Protein AF-A0A6C0IZJ5-F1 (afdb_monomer_lite)

pLDDT: mean 72.24, std 13.34, range [36.53, 89.06]

Secondary structure (DSSP, 8-state):
--HHHHHHHHHHHHHHHHHHHHHHH-TT--HHHHHHHHHHHHHHHHHHHHHHHHH-S-HHHHHHHHHHHHHHHHHHHHHHHHHHHTT-

Sequence (88 aa):
MNLNDIIASVAIGLGFVQMYDKLQKSEEVGEESRDVLIMGVTTTALWLTYQYRKFGLNMLTINTSVALAVQIYVLNRIVKNKMIWFKG

Radius of gyration: 15.18 Å; chains: 1; bounding box: 42×16×42 Å

Organism: NCBI:txid1070528

Foldseek 3Di:
DDPVLVVLVVVLVVVLVVVVVVLVPDPPCDPVVLVVLVVVLVVLVVVLVVCCVPPNDDSVSVSSVVVSVSSVVSSVVVVVVVVVVVVD

Structure (mmCIF, N/CA/C/O backbone):
data_AF-A0A6C0IZJ5-F1
#
_entry.id   AF-A0A6C0IZJ5-F1
#
loop_
_atom_site.group_PDB
_atom_site.id
_atom_site.type_symbol
_atom_site.label_atom_id
_atom_site.label_alt_id
_atom_site.label_comp_id
_atom_site.label_asym_id
_atom_site.label_entity_id
_atom_site.label_seq_id
_atom_site.pdbx_PDB_ins_code
_atom_site.Cartn_x
_atom_site.Cartn_y
_atom_site.Cartn_z
_atom_site.occupancy
_atom_site.B_iso_or_equiv
_atom_site.auth_seq_id
_atom_site.auth_comp_id
_atom_site.auth_asym_id
_atom_site.auth_atom_id
_atom_site.pdbx_PDB_model_num
ATOM 1 N N . MET A 1 1 ? 19.974 -4.720 -6.603 1.00 50.44 1 MET A N 1
ATOM 2 C CA . MET A 1 1 ? 19.206 -3.756 -5.788 1.00 50.44 1 MET A CA 1
ATOM 3 C C . MET A 1 1 ? 20.000 -2.472 -5.720 1.00 50.44 1 MET A C 1
ATOM 5 O O . MET A 1 1 ? 21.175 -2.536 -5.376 1.00 50.44 1 MET A O 1
ATOM 9 N N . ASN A 1 2 ? 19.404 -1.353 -6.121 1.00 75.75 2 ASN A N 1
ATOM 10 C CA . ASN A 1 2 ? 20.047 -0.041 -6.104 1.00 75.75 2 ASN A CA 1
ATOM 11 C C . ASN A 1 2 ? 19.810 0.652 -4.744 1.00 75.75 2 ASN A C 1
ATOM 13 O O . ASN A 1 2 ? 18.856 0.325 -4.043 1.00 75.75 2 ASN A O 1
ATOM 17 N N . LEU A 1 3 ? 20.639 1.620 -4.352 1.00 80.19 3 LEU A N 1
ATOM 18 C CA . LEU A 1 3 ? 20.458 2.381 -3.101 1.00 80.19 3 LEU A CA 1
ATOM 19 C C . LEU A 1 3 ? 19.086 3.076 -3.044 1.00 80.19 3 LEU A C 1
ATOM 21 O O . LEU A 1 3 ? 18.442 3.104 -1.998 1.00 80.19 3 LEU A O 1
ATOM 25 N N . ASN A 1 4 ? 18.597 3.540 -4.195 1.00 69.94 4 ASN A N 1
ATOM 26 C CA . ASN A 1 4 ? 17.263 4.129 -4.342 1.00 69.94 4 ASN A CA 1
ATOM 27 C C . ASN A 1 4 ? 16.137 3.150 -3.972 1.00 69.94 4 ASN A C 1
ATOM 29 O O . ASN A 1 4 ? 15.141 3.549 -3.373 1.00 69.94 4 ASN A O 1
ATOM 33 N N . ASP A 1 5 ? 16.316 1.863 -4.274 1.00 64.25 5 ASP A N 1
ATOM 34 C CA . ASP A 1 5 ? 15.345 0.807 -3.978 1.00 64.25 5 ASP A CA 1
ATOM 35 C C . ASP A 1 5 ? 15.261 0.533 -2.471 1.00 64.25 5 ASP A C 1
ATOM 37 O O . ASP A 1 5 ? 14.182 0.297 -1.923 1.00 64.25 5 ASP A O 1
ATOM 41 N N . ILE A 1 6 ? 16.410 0.603 -1.793 1.00 72.00 6 ILE A N 1
ATOM 42 C CA . ILE A 1 6 ? 16.523 0.444 -0.340 1.00 72.00 6 ILE A CA 1
ATOM 43 C C . ILE A 1 6 ? 15.853 1.626 0.361 1.00 72.00 6 ILE A C 1
ATOM 45 O O . ILE A 1 6 ? 15.036 1.421 1.255 1.00 72.00 6 ILE A O 1
ATOM 49 N N . ILE A 1 7 ? 16.137 2.855 -0.078 1.00 73.31 7 ILE A N 1
ATOM 50 C CA . ILE A 1 7 ? 15.535 4.070 0.486 1.00 73.31 7 ILE A CA 1
ATOM 51 C C . ILE A 1 7 ? 14.013 4.051 0.303 1.00 73.31 7 ILE A C 1
ATOM 53 O O . ILE A 1 7 ? 13.284 4.305 1.260 1.00 73.31 7 ILE A O 1
ATOM 57 N N . ALA A 1 8 ? 13.524 3.685 -0.887 1.00 67.25 8 ALA A N 1
ATOM 58 C CA . ALA A 1 8 ? 12.092 3.550 -1.146 1.00 67.25 8 ALA A CA 1
ATOM 59 C C . ALA A 1 8 ? 11.440 2.497 -0.233 1.00 67.25 8 ALA A C 1
ATOM 61 O O . ALA A 1 8 ? 10.393 2.756 0.357 1.00 67.25 8 ALA A O 1
ATOM 62 N N . SER A 1 9 ? 12.083 1.341 -0.053 1.00 64.44 9 SER A N 1
ATOM 63 C CA . S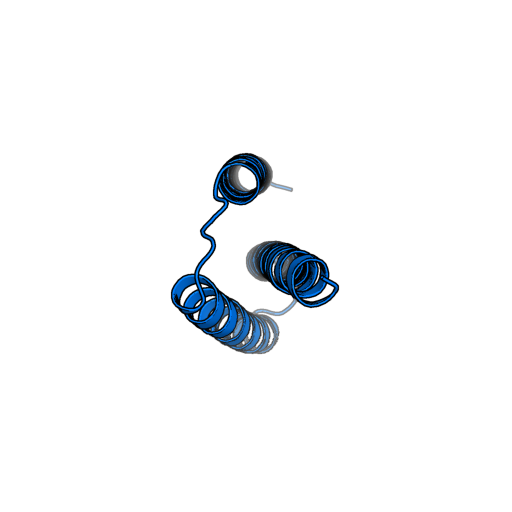ER A 1 9 ? 11.582 0.270 0.819 1.00 64.44 9 SER A CA 1
ATOM 64 C C . SER A 1 9 ? 11.525 0.698 2.289 1.00 64.44 9 SER A C 1
ATOM 66 O O . SER A 1 9 ? 10.537 0.438 2.975 1.00 64.44 9 SER A O 1
ATOM 68 N N . VAL A 1 10 ? 12.555 1.401 2.771 1.00 76.25 10 VAL A N 1
ATOM 69 C CA . VAL A 1 10 ? 12.605 1.929 4.142 1.00 76.25 10 VAL A CA 1
ATOM 70 C C . VAL A 1 10 ? 11.557 3.023 4.347 1.00 76.25 10 VAL A C 1
ATOM 72 O O . VAL A 1 10 ? 10.865 3.009 5.361 1.00 76.25 10 VAL A O 1
ATOM 75 N N . ALA A 1 11 ? 11.373 3.930 3.385 1.00 72.94 11 ALA A N 1
ATOM 76 C CA . ALA A 1 11 ? 10.347 4.970 3.454 1.00 72.94 11 ALA A CA 1
ATOM 77 C C . ALA A 1 11 ? 8.928 4.376 3.506 1.00 72.94 11 ALA A C 1
ATOM 79 O O . ALA A 1 11 ? 8.112 4.805 4.322 1.00 72.94 11 ALA A O 1
ATOM 80 N N . ILE A 1 12 ? 8.656 3.342 2.699 1.00 68.00 12 ILE A N 1
ATOM 81 C CA . ILE A 1 12 ? 7.394 2.586 2.748 1.00 68.00 12 ILE A CA 1
ATOM 82 C C . ILE A 1 12 ? 7.218 1.927 4.125 1.00 68.00 12 ILE A C 1
ATOM 84 O O . ILE A 1 12 ? 6.145 2.024 4.720 1.00 68.00 12 ILE A O 1
ATOM 88 N N . GLY A 1 13 ? 8.272 1.307 4.664 1.00 71.31 13 GLY A N 1
ATOM 89 C CA . GLY A 1 13 ? 8.251 0.686 5.990 1.00 71.31 13 GLY A CA 1
ATOM 90 C C . GLY A 1 13 ? 7.993 1.680 7.129 1.00 71.31 13 GLY A C 1
ATOM 91 O O . GLY A 1 13 ? 7.182 1.412 8.012 1.00 71.31 13 GLY A O 1
ATOM 92 N N . LEU A 1 14 ? 8.621 2.856 7.100 1.00 74.56 14 LEU A N 1
ATOM 93 C CA . LEU A 1 14 ? 8.397 3.906 8.099 1.00 74.56 14 LEU A CA 1
ATOM 94 C C . LEU A 1 14 ? 6.987 4.501 7.999 1.00 74.56 14 LEU A C 1
ATOM 96 O O . LEU A 1 14 ? 6.326 4.682 9.024 1.00 74.56 14 LEU A O 1
ATOM 100 N N . GLY A 1 15 ? 6.490 4.732 6.779 1.00 70.00 15 GLY A N 1
ATOM 101 C CA . GLY A 1 15 ? 5.102 5.137 6.550 1.00 70.00 15 GLY A CA 1
ATOM 102 C C . GLY A 1 15 ? 4.104 4.115 7.104 1.00 70.00 15 GLY A C 1
ATOM 103 O O . GLY A 1 15 ? 3.089 4.493 7.68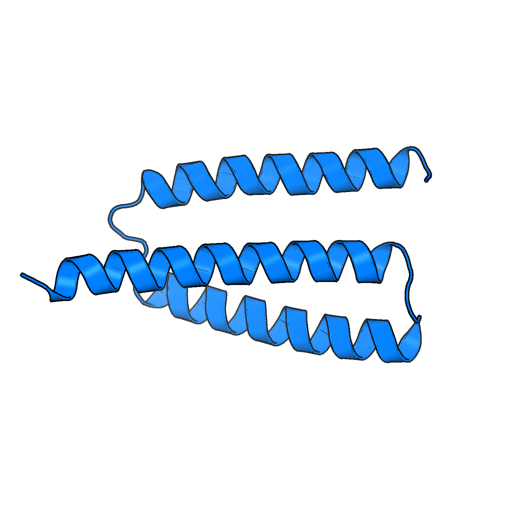7 1.00 70.00 15 GLY A O 1
ATOM 104 N N . PHE A 1 16 ? 4.429 2.820 7.014 1.00 64.19 16 PHE A N 1
ATOM 105 C CA . PHE A 1 16 ? 3.621 1.748 7.592 1.00 64.19 16 PHE A CA 1
ATOM 106 C C . PHE A 1 16 ? 3.560 1.807 9.121 1.00 64.19 16 PHE A C 1
ATOM 108 O O . PHE A 1 16 ? 2.471 1.739 9.689 1.00 64.19 16 PHE A O 1
ATOM 115 N N . VAL A 1 17 ? 4.706 1.981 9.789 1.00 71.69 17 VAL A N 1
ATOM 116 C CA . VAL A 1 17 ? 4.764 2.119 11.255 1.00 71.69 17 VAL A CA 1
ATOM 117 C C . VAL A 1 17 ? 3.953 3.332 11.716 1.00 71.69 17 VAL A C 1
ATOM 119 O O . VAL A 1 17 ? 3.165 3.228 12.655 1.00 71.69 17 VAL A O 1
ATOM 122 N N . GLN A 1 18 ? 4.078 4.461 11.015 1.00 70.25 18 GLN A N 1
ATOM 123 C CA . GLN A 1 18 ? 3.335 5.679 11.338 1.00 70.25 18 GLN A CA 1
ATOM 124 C C . GLN A 1 18 ? 1.819 5.511 11.145 1.00 70.25 18 GLN A C 1
ATOM 126 O O . GLN A 1 18 ? 1.028 5.991 11.958 1.00 70.25 18 GLN A O 1
ATOM 131 N N . MET A 1 19 ? 1.401 4.813 10.087 1.00 67.44 19 MET A N 1
ATOM 132 C CA . MET A 1 19 ? -0.012 4.539 9.826 1.00 67.44 19 MET A CA 1
ATOM 133 C C . MET A 1 19 ? -0.594 3.561 10.853 1.00 67.44 19 MET A C 1
ATOM 135 O O . MET A 1 19 ? -1.714 3.759 11.319 1.00 67.44 19 MET A O 1
ATOM 139 N N . TYR A 1 20 ? 0.175 2.549 11.264 1.00 62.19 20 TYR A N 1
ATOM 140 C CA . TYR A 1 20 ? -0.220 1.607 12.310 1.00 62.19 20 TYR A CA 1
ATOM 141 C C . TYR A 1 20 ? -0.431 2.293 13.669 1.00 62.19 20 TYR A C 1
ATOM 143 O O . TYR A 1 20 ? -1.442 2.032 14.321 1.00 62.19 20 TYR A O 1
ATOM 151 N N . ASP A 1 21 ? 0.465 3.203 14.069 1.00 66.88 21 ASP A N 1
ATOM 152 C CA . ASP A 1 21 ? 0.323 3.964 15.323 1.00 66.88 21 ASP A CA 1
ATOM 153 C C . ASP A 1 21 ? -0.921 4.871 15.300 1.00 66.88 21 ASP A C 1
ATOM 155 O O . ASP A 1 21 ? -1.688 4.909 16.263 1.00 66.88 21 ASP A O 1
ATOM 159 N N . LYS A 1 22 ? -1.195 5.536 14.166 1.00 64.44 22 LYS A N 1
ATOM 160 C CA . LYS A 1 22 ? -2.414 6.347 13.995 1.00 64.44 22 LYS A CA 1
ATOM 161 C C . LYS A 1 22 ? -3.698 5.521 14.076 1.00 64.44 22 LYS A C 1
ATOM 163 O O . LYS A 1 22 ? -4.666 5.973 14.678 1.00 64.44 22 LYS A O 1
ATOM 168 N N . LEU A 1 23 ? -3.709 4.322 13.497 1.00 62.22 23 LEU A N 1
ATOM 169 C CA . LEU A 1 23 ? -4.868 3.426 13.535 1.00 62.22 23 LEU A CA 1
ATOM 170 C C . LEU A 1 23 ? -5.110 2.830 14.922 1.00 62.22 23 LEU A C 1
ATOM 172 O O . LEU A 1 23 ? -6.257 2.576 15.267 1.00 62.22 23 LEU A O 1
ATOM 176 N N . GLN A 1 24 ? -4.058 2.586 15.711 1.00 61.59 24 GLN A N 1
ATOM 177 C CA . GLN A 1 24 ? -4.222 2.142 17.098 1.00 61.59 24 GLN A CA 1
ATOM 178 C C . GLN A 1 24 ? -4.740 3.250 18.017 1.00 61.59 24 GLN A C 1
ATOM 180 O O . GLN A 1 24 ? -5.500 2.958 18.933 1.00 61.59 24 GLN A O 1
ATOM 185 N N . LYS A 1 25 ? -4.328 4.502 17.790 1.00 63.12 25 LYS A N 1
ATOM 186 C CA . LYS A 1 25 ? -4.742 5.648 18.617 1.00 63.12 25 LYS A CA 1
ATOM 187 C C . LYS A 1 25 ? -6.109 6.225 18.256 1.00 63.12 25 LYS A C 1
ATOM 189 O O . LYS A 1 25 ? -6.662 6.976 19.049 1.00 63.12 25 LYS A O 1
ATOM 194 N N . SER A 1 26 ? -6.637 5.926 17.073 1.00 54.25 26 SER A N 1
ATOM 195 C CA . SER A 1 26 ? -7.927 6.448 16.626 1.00 54.25 26 SER A CA 1
ATOM 196 C C . SER A 1 26 ? -9.043 5.452 16.964 1.00 54.25 26 SER A C 1
ATOM 198 O O . SER A 1 26 ? -9.242 4.471 16.251 1.00 54.25 26 SER A O 1
ATOM 200 N N . GLU A 1 27 ? -9.786 5.708 18.048 1.00 52.78 27 GLU A N 1
ATOM 201 C CA . GLU A 1 27 ? -11.075 5.041 18.337 1.00 52.78 27 GLU A CA 1
ATOM 202 C C . GLU A 1 27 ? -12.135 5.325 17.250 1.00 52.78 27 GLU A C 1
ATOM 204 O O . GLU A 1 27 ? -13.114 4.595 17.121 1.00 52.78 27 GLU A O 1
ATOM 209 N N . GLU A 1 28 ? -11.892 6.329 16.403 1.00 50.91 28 GLU A N 1
ATOM 210 C CA . GLU A 1 28 ? -12.774 6.815 15.342 1.00 50.91 28 GLU A CA 1
ATOM 211 C C . GLU A 1 28 ? -12.160 6.626 13.946 1.00 50.91 28 GLU A C 1
ATOM 213 O O . GLU A 1 28 ? -12.108 7.558 13.140 1.00 50.91 28 GLU A O 1
ATOM 218 N N . VAL A 1 29 ? -11.716 5.418 13.587 1.00 55.72 29 VAL A N 1
ATOM 219 C CA . VAL A 1 29 ? -11.561 5.112 12.153 1.00 55.72 29 VAL A CA 1
ATOM 220 C C . VAL A 1 29 ? -12.970 4.951 11.566 1.00 55.72 29 VAL A C 1
ATOM 222 O O . VAL A 1 29 ? -13.474 3.841 11.394 1.00 55.72 29 VAL A O 1
ATOM 225 N N . GLY A 1 30 ? -13.643 6.088 11.372 1.00 59.62 30 GLY A N 1
ATOM 226 C CA . GLY A 1 30 ? -15.039 6.201 10.964 1.00 59.62 30 GLY A CA 1
ATOM 227 C C . GLY A 1 30 ? -15.319 5.567 9.602 1.00 59.62 30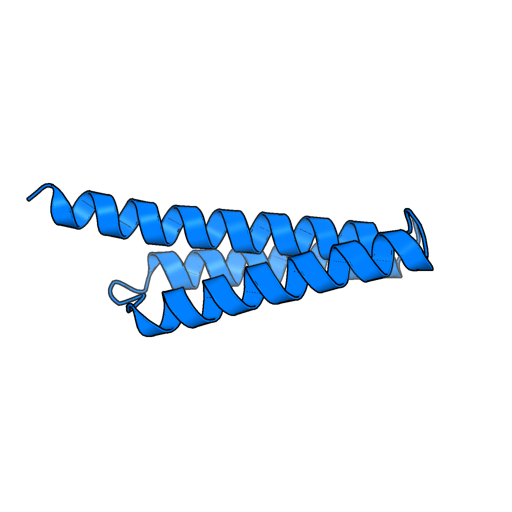 GLY A C 1
ATOM 228 O O . GLY A 1 30 ? -14.409 5.292 8.816 1.00 59.62 30 GLY A O 1
ATOM 229 N N . GLU A 1 31 ? -16.601 5.330 9.312 1.00 56.75 31 GLU A N 1
ATOM 230 C CA . GLU A 1 31 ? -17.057 4.671 8.076 1.00 56.75 31 GLU A CA 1
ATOM 231 C C . GLU A 1 31 ? -16.520 5.346 6.806 1.00 56.75 31 GLU A C 1
ATOM 233 O O . GLU A 1 31 ? -16.119 4.661 5.870 1.00 56.75 31 GLU A O 1
ATOM 238 N N . GLU A 1 32 ? -16.384 6.670 6.824 1.00 56.22 32 GLU A N 1
ATOM 239 C CA . GLU A 1 32 ? -15.819 7.461 5.728 1.00 56.22 32 GLU A CA 1
ATOM 240 C C . GLU A 1 32 ? -14.356 7.092 5.416 1.00 56.22 32 GLU A C 1
ATOM 242 O O . GLU A 1 32 ? -13.972 6.921 4.258 1.00 56.22 32 GLU A O 1
ATOM 247 N N . SER A 1 33 ? -13.535 6.860 6.447 1.00 66.44 33 SER A N 1
ATOM 248 C CA . SER A 1 33 ? -12.140 6.429 6.270 1.00 66.44 33 SER A CA 1
ATOM 249 C C . SER A 1 33 ? -12.047 5.025 5.667 1.00 66.44 33 SER A C 1
ATOM 251 O O . SER A 1 33 ? -11.096 4.714 4.945 1.00 66.44 33 SER A O 1
ATOM 253 N N . ARG A 1 34 ? -13.044 4.169 5.927 1.00 67.31 34 ARG A N 1
ATOM 254 C CA . ARG A 1 34 ? -13.131 2.824 5.348 1.00 67.31 34 ARG A CA 1
ATOM 255 C C . ARG A 1 34 ? -13.428 2.884 3.853 1.00 67.31 34 ARG A C 1
ATOM 257 O O . ARG A 1 34 ? -12.766 2.179 3.096 1.00 67.31 34 ARG A O 1
ATOM 264 N N . ASP A 1 35 ? -14.375 3.713 3.429 1.00 68.31 35 ASP A N 1
ATOM 265 C CA . ASP A 1 35 ? -14.753 3.818 2.016 1.00 68.31 35 ASP A CA 1
ATOM 266 C C . ASP A 1 35 ? -13.616 4.406 1.174 1.00 68.31 35 ASP A C 1
ATOM 268 O O . ASP A 1 35 ? -13.301 3.890 0.098 1.00 68.31 35 ASP A O 1
ATOM 272 N N . VAL A 1 36 ? -12.901 5.399 1.713 1.00 73.94 36 VAL A N 1
ATOM 273 C CA . VAL A 1 36 ? -11.675 5.938 1.104 1.00 73.94 36 VAL A CA 1
ATOM 274 C C . VAL A 1 36 ? -10.584 4.866 0.997 1.00 73.94 36 VAL A C 1
ATOM 276 O O . VAL A 1 36 ? -9.942 4.744 -0.048 1.00 73.94 36 VAL A O 1
ATOM 279 N N . LEU A 1 37 ? -10.394 4.035 2.028 1.00 77.50 37 LEU A N 1
ATOM 280 C CA . LEU A 1 37 ? -9.440 2.921 1.984 1.00 77.50 37 LEU A CA 1
ATOM 281 C C . LEU A 1 37 ? -9.832 1.847 0.963 1.00 77.50 37 LEU A C 1
ATOM 283 O O . LEU A 1 37 ? -8.962 1.354 0.247 1.00 77.50 37 LEU A O 1
ATOM 287 N N . ILE A 1 38 ? -11.116 1.500 0.851 1.00 78.31 38 ILE A N 1
ATOM 288 C CA . ILE A 1 38 ? -11.612 0.538 -0.146 1.00 78.31 38 ILE A CA 1
ATOM 289 C C . ILE A 1 38 ? -11.386 1.074 -1.565 1.00 78.31 38 ILE A C 1
ATOM 291 O O . ILE A 1 38 ? -10.893 0.341 -2.429 1.00 78.31 38 ILE A O 1
ATOM 295 N N . MET A 1 39 ? -11.678 2.355 -1.807 1.00 77.12 39 MET A N 1
ATOM 296 C CA . MET A 1 39 ? -11.379 3.008 -3.085 1.00 77.12 39 MET A CA 1
ATOM 297 C C . MET A 1 39 ? -9.873 3.029 -3.374 1.00 77.12 39 MET A C 1
ATOM 299 O O . MET A 1 39 ? -9.461 2.736 -4.500 1.00 77.12 39 MET A O 1
ATOM 303 N N . GLY A 1 40 ? -9.043 3.297 -2.362 1.00 80.50 40 GLY A N 1
ATOM 304 C CA . GLY A 1 40 ? -7.583 3.272 -2.463 1.00 80.50 40 GLY A CA 1
ATOM 305 C C . GLY A 1 40 ? -7.031 1.892 -2.830 1.00 80.50 40 GLY A C 1
ATOM 306 O O . GLY A 1 40 ? -6.233 1.783 -3.763 1.00 80.50 40 GLY A O 1
ATOM 307 N N . VAL A 1 41 ? -7.514 0.833 -2.173 1.00 86.94 41 VAL A N 1
ATOM 308 C CA . VAL A 1 41 ? -7.163 -0.566 -2.481 1.00 86.94 41 VAL A CA 1
ATOM 309 C C . VAL A 1 41 ? -7.577 -0.920 -3.906 1.00 86.94 41 VAL A C 1
ATOM 311 O O . VAL A 1 41 ? -6.776 -1.460 -4.666 1.00 86.94 41 VAL A O 1
ATOM 314 N N . THR A 1 42 ? -8.806 -0.580 -4.299 1.00 81.19 42 THR A N 1
ATOM 315 C CA . THR A 1 42 ? -9.339 -0.898 -5.633 1.00 81.19 42 THR A CA 1
ATOM 316 C C . THR A 1 42 ? -8.542 -0.193 -6.729 1.00 81.19 42 THR A C 1
ATOM 318 O O . THR A 1 42 ? -8.116 -0.821 -7.697 1.00 81.19 42 THR A O 1
ATOM 321 N N . THR A 1 43 ? -8.262 1.098 -6.545 1.00 86.44 43 THR A N 1
ATOM 322 C CA . THR A 1 43 ? -7.458 1.896 -7.481 1.00 86.44 43 THR A CA 1
ATOM 323 C C . THR A 1 43 ? -6.043 1.341 -7.598 1.00 86.44 43 THR A C 1
ATOM 325 O O . THR A 1 43 ? -5.531 1.168 -8.702 1.00 86.44 43 THR A O 1
ATOM 328 N N . THR A 1 44 ? -5.421 0.998 -6.468 1.00 86.62 44 THR A N 1
ATOM 329 C CA . THR A 1 44 ? -4.056 0.462 -6.433 1.00 86.62 44 THR A CA 1
ATOM 330 C C . THR A 1 44 ? -3.987 -0.936 -7.057 1.00 86.62 44 THR A C 1
ATOM 332 O O . THR A 1 44 ? -3.025 -1.243 -7.756 1.00 86.62 44 THR A O 1
ATOM 335 N N . ALA A 1 45 ? -5.015 -1.773 -6.889 1.00 85.88 45 ALA A N 1
ATOM 336 C CA . ALA A 1 45 ? -5.114 -3.083 -7.536 1.00 85.88 45 ALA A CA 1
ATOM 337 C C . ALA A 1 45 ? -5.280 -2.972 -9.062 1.00 85.88 45 ALA A C 1
ATOM 339 O O . ALA A 1 45 ? -4.618 -3.692 -9.818 1.00 85.88 45 ALA A O 1
ATOM 340 N N . LEU A 1 46 ? -6.120 -2.040 -9.527 1.00 83.44 46 LEU A N 1
ATOM 341 C CA . LEU A 1 46 ? -6.272 -1.735 -10.953 1.00 83.44 46 LEU A CA 1
ATOM 342 C C . LEU A 1 46 ? -4.961 -1.207 -11.544 1.00 83.44 46 LEU A C 1
ATOM 344 O O . LEU A 1 46 ? -4.525 -1.667 -12.602 1.00 83.44 46 LEU A O 1
ATOM 348 N N . TRP A 1 47 ? -4.297 -0.299 -10.827 1.00 86.69 47 TRP A N 1
ATOM 349 C CA . TRP A 1 47 ? -3.004 0.247 -11.219 1.00 86.69 47 TRP A CA 1
ATOM 350 C C . TRP A 1 47 ? -1.923 -0.832 -11.289 1.00 86.69 47 TRP A C 1
ATOM 352 O O . TRP A 1 47 ? -1.227 -0.930 -12.297 1.00 86.69 47 TRP A O 1
ATOM 362 N N . LEU A 1 48 ? -1.826 -1.700 -10.278 1.00 86.50 48 LEU A N 1
ATOM 363 C CA . LEU A 1 48 ? -0.889 -2.822 -10.263 1.00 86.50 48 LEU A CA 1
ATOM 364 C C . LEU A 1 48 ? -1.134 -3.768 -11.443 1.00 86.50 48 LEU A C 1
ATOM 366 O O . LEU A 1 48 ? -0.183 -4.195 -12.093 1.00 86.50 48 LEU A O 1
ATOM 370 N N . THR A 1 49 ? -2.399 -4.052 -11.762 1.00 82.88 49 THR A N 1
ATOM 371 C CA . THR A 1 49 ? -2.772 -4.895 -12.907 1.00 82.88 49 THR A CA 1
ATOM 372 C C . THR A 1 49 ? -2.316 -4.274 -14.226 1.00 82.88 49 THR A C 1
ATOM 374 O O . THR A 1 49 ? -1.724 -4.956 -15.065 1.00 82.88 49 THR A O 1
ATOM 377 N N . TYR A 1 50 ? -2.555 -2.974 -14.415 1.00 85.69 50 TYR A N 1
ATOM 378 C CA . TYR A 1 50 ? -2.086 -2.243 -15.591 1.00 85.69 50 TYR A CA 1
ATOM 379 C C . TYR A 1 50 ? -0.555 -2.230 -15.676 1.00 85.69 50 TYR A C 1
ATOM 381 O O . TYR A 1 50 ? 0.019 -2.537 -16.721 1.00 85.69 50 TYR A O 1
ATOM 389 N N . GLN A 1 51 ? 0.108 -1.918 -14.566 1.00 81.69 51 GLN A N 1
ATOM 390 C CA . GLN A 1 51 ? 1.555 -1.790 -14.497 1.00 81.69 51 GLN A CA 1
ATOM 391 C C . GLN A 1 51 ? 2.255 -3.128 -14.750 1.00 81.69 51 GLN A C 1
ATOM 393 O O . GLN A 1 51 ? 3.194 -3.178 -15.541 1.00 81.69 51 GLN A O 1
ATOM 398 N N . TYR A 1 52 ? 1.743 -4.214 -14.170 1.00 83.94 52 TYR A N 1
ATOM 399 C CA . TYR A 1 52 ? 2.223 -5.570 -14.416 1.00 83.94 52 TYR A CA 1
ATOM 400 C C . TYR A 1 52 ? 2.078 -5.961 -15.892 1.00 83.94 52 TYR A C 1
ATOM 402 O O . TYR A 1 52 ? 3.014 -6.490 -16.483 1.00 83.94 52 TYR A O 1
ATOM 410 N N . ARG A 1 53 ? 0.935 -5.651 -16.526 1.00 85.62 53 ARG A N 1
ATOM 411 C CA . ARG A 1 53 ? 0.715 -5.939 -17.956 1.00 85.62 53 ARG A CA 1
ATOM 412 C C . ARG A 1 53 ? 1.625 -5.129 -18.877 1.00 85.62 53 ARG A C 1
ATOM 414 O O . ARG A 1 53 ? 2.024 -5.633 -19.919 1.00 85.62 53 ARG A O 1
ATOM 421 N N . LYS A 1 54 ? 1.922 -3.877 -18.522 1.00 85.06 54 LYS A N 1
ATOM 422 C CA . LYS A 1 54 ? 2.690 -2.962 -19.376 1.00 85.06 54 LYS A CA 1
ATOM 423 C C . LYS A 1 54 ? 4.201 -3.087 -19.196 1.00 85.06 54 LYS A C 1
ATOM 425 O O . LYS A 1 54 ? 4.936 -2.987 -20.172 1.00 85.06 54 LYS A O 1
ATOM 430 N N . PHE A 1 55 ? 4.661 -3.263 -17.962 1.00 84.38 55 PHE A N 1
ATOM 431 C CA . PHE A 1 55 ? 6.080 -3.202 -17.610 1.00 84.38 55 PHE A CA 1
ATOM 432 C C . PHE A 1 55 ? 6.627 -4.512 -17.026 1.00 84.38 55 PHE A C 1
ATOM 434 O O . PHE A 1 55 ? 7.827 -4.598 -16.769 1.00 84.38 55 PHE A O 1
ATOM 441 N N . GLY A 1 56 ? 5.778 -5.524 -16.823 1.00 83.06 56 GLY A N 1
ATOM 442 C CA . GLY A 1 56 ? 6.168 -6.801 -16.232 1.00 83.06 56 GLY A CA 1
ATOM 443 C C . GLY A 1 56 ? 6.562 -6.694 -14.756 1.00 83.06 56 GLY A C 1
ATOM 444 O O . GLY A 1 56 ? 6.250 -5.725 -14.060 1.00 83.06 56 GLY A O 1
ATOM 445 N N . LEU A 1 57 ? 7.269 -7.714 -14.266 1.00 81.81 57 LEU A N 1
ATOM 446 C CA . LEU A 1 57 ? 7.827 -7.727 -12.913 1.00 81.81 57 LEU A CA 1
ATOM 447 C C . LEU A 1 57 ? 9.075 -6.845 -12.846 1.00 81.81 57 LEU A C 1
ATOM 449 O O . LEU A 1 57 ? 10.184 -7.280 -13.140 1.00 81.81 57 LEU A O 1
ATOM 453 N N . ASN A 1 58 ? 8.878 -5.599 -12.430 1.00 84.38 58 ASN A N 1
ATOM 454 C CA . ASN A 1 58 ? 9.946 -4.645 -12.157 1.00 84.38 58 ASN A CA 1
ATOM 455 C C . ASN A 1 58 ? 9.838 -4.081 -10.731 1.00 84.38 58 ASN A C 1
ATOM 457 O O . ASN A 1 58 ? 8.864 -4.333 -10.018 1.00 84.38 58 ASN A O 1
ATOM 461 N N . MET A 1 59 ? 10.828 -3.283 -10.324 1.00 78.25 59 MET A N 1
ATOM 462 C CA . MET A 1 59 ? 10.893 -2.714 -8.973 1.00 78.25 59 MET A CA 1
ATOM 463 C C . MET A 1 59 ? 9.652 -1.883 -8.616 1.00 78.25 59 MET A C 1
ATOM 465 O O . MET A 1 59 ? 9.132 -1.989 -7.510 1.00 78.25 59 MET A O 1
ATOM 469 N N . LEU A 1 60 ? 9.127 -1.103 -9.567 1.00 81.12 60 LEU A N 1
ATOM 470 C CA . LEU A 1 60 ? 7.897 -0.339 -9.362 1.00 81.12 60 LEU A CA 1
ATOM 471 C C . LEU A 1 60 ? 6.719 -1.272 -9.065 1.00 81.12 60 LEU A C 1
ATOM 473 O O . LEU A 1 60 ? 5.915 -0.981 -8.191 1.00 81.12 60 LEU A O 1
ATOM 477 N N . THR A 1 61 ? 6.608 -2.396 -9.774 1.00 85.44 61 THR A N 1
ATOM 47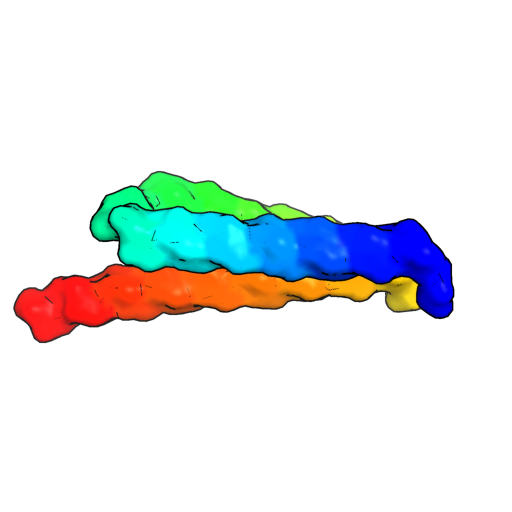8 C CA . THR A 1 61 ? 5.485 -3.339 -9.636 1.00 85.44 61 THR A CA 1
ATOM 479 C C . THR A 1 61 ? 5.578 -4.091 -8.315 1.00 85.44 61 THR A C 1
ATOM 481 O O . THR A 1 61 ? 4.569 -4.282 -7.640 1.00 85.44 61 THR A O 1
ATOM 484 N N . ILE A 1 62 ? 6.800 -4.419 -7.888 1.00 86.06 62 ILE A N 1
ATOM 485 C CA . ILE A 1 62 ? 7.073 -4.971 -6.559 1.00 86.06 62 ILE A CA 1
ATOM 486 C C . ILE A 1 62 ? 6.666 -3.960 -5.480 1.00 86.06 62 ILE A C 1
ATOM 488 O O . ILE A 1 62 ? 5.874 -4.299 -4.603 1.00 86.06 62 ILE A O 1
ATOM 492 N N . ASN A 1 63 ? 7.103 -2.705 -5.578 1.00 82.38 63 ASN A N 1
ATOM 493 C CA . ASN A 1 63 ? 6.768 -1.670 -4.597 1.00 82.38 63 ASN A CA 1
ATOM 494 C C . ASN A 1 63 ? 5.254 -1.419 -4.513 1.00 82.38 63 ASN A C 1
ATOM 496 O O . ASN A 1 63 ? 4.699 -1.355 -3.417 1.00 82.38 63 ASN A O 1
ATOM 500 N N . THR A 1 64 ? 4.561 -1.346 -5.653 1.00 86.19 64 THR A N 1
ATOM 501 C CA . THR A 1 64 ? 3.099 -1.213 -5.691 1.00 86.19 64 THR A CA 1
ATOM 502 C C . THR A 1 64 ? 2.403 -2.436 -5.087 1.00 86.19 64 THR A C 1
ATOM 504 O O . THR A 1 64 ? 1.405 -2.281 -4.388 1.00 86.19 64 THR A O 1
ATOM 507 N N . SER A 1 65 ? 2.930 -3.648 -5.291 1.00 88.62 65 SER A N 1
ATOM 508 C CA . SER A 1 65 ? 2.363 -4.863 -4.689 1.00 88.62 65 SER A CA 1
ATOM 509 C C . SER A 1 65 ? 2.499 -4.879 -3.161 1.00 88.62 65 SER A C 1
ATOM 511 O O . SER A 1 65 ? 1.541 -5.213 -2.465 1.00 88.62 65 SER A O 1
ATOM 513 N N . VAL A 1 66 ? 3.642 -4.429 -2.630 1.00 87.75 66 VAL A N 1
ATOM 514 C CA . VAL A 1 66 ? 3.867 -4.271 -1.185 1.00 87.75 66 VAL A CA 1
ATOM 515 C C . VAL A 1 66 ? 2.927 -3.209 -0.615 1.00 87.75 66 VAL A C 1
ATOM 517 O O . VAL A 1 66 ? 2.282 -3.444 0.407 1.00 87.75 66 VAL A O 1
ATOM 520 N N . ALA A 1 67 ? 2.782 -2.072 -1.301 1.00 84.31 67 ALA A N 1
ATOM 521 C CA . ALA A 1 67 ? 1.848 -1.022 -0.904 1.00 84.31 67 ALA A CA 1
ATOM 522 C C . ALA A 1 67 ? 0.392 -1.524 -0.872 1.00 84.31 67 ALA A C 1
ATOM 524 O O . ALA A 1 67 ? -0.338 -1.241 0.078 1.00 84.31 67 ALA A O 1
ATOM 525 N N . LEU A 1 68 ? -0.021 -2.320 -1.863 1.00 89.06 68 LEU A N 1
ATOM 526 C CA . LEU A 1 68 ? -1.356 -2.916 -1.903 1.00 89.06 68 LEU A CA 1
ATOM 527 C C . LEU A 1 68 ? -1.575 -3.906 -0.748 1.00 89.06 68 LEU A C 1
ATOM 529 O O . LEU A 1 68 ? -2.609 -3.858 -0.084 1.00 89.06 68 LEU A O 1
ATOM 533 N N . ALA A 1 69 ? -0.595 -4.770 -0.465 1.00 87.88 69 ALA A N 1
ATOM 534 C CA . ALA A 1 69 ? -0.662 -5.713 0.652 1.00 87.88 69 ALA A CA 1
ATOM 535 C C . ALA A 1 69 ? -0.822 -4.988 2.001 1.00 87.88 69 ALA A C 1
ATOM 537 O O . ALA A 1 69 ? -1.626 -5.391 2.844 1.00 87.88 69 ALA A O 1
ATOM 538 N N . VAL A 1 70 ? -0.111 -3.873 2.171 1.00 82.44 70 VAL A N 1
ATOM 539 C CA . VAL A 1 70 ? -0.227 -2.980 3.327 1.00 82.44 70 VAL A CA 1
ATOM 540 C C . VAL A 1 70 ? -1.628 -2.373 3.445 1.00 82.44 70 VAL A C 1
ATOM 542 O O . VAL A 1 70 ? -2.226 -2.433 4.522 1.00 82.44 70 VAL A O 1
ATOM 545 N N . GLN A 1 71 ? -2.176 -1.817 2.359 1.00 81.62 71 GLN A N 1
ATOM 546 C CA . GLN A 1 71 ? -3.523 -1.236 2.366 1.00 81.62 71 GLN A CA 1
ATOM 547 C C . GLN A 1 71 ? -4.585 -2.288 2.733 1.00 81.62 71 GLN A C 1
ATOM 549 O O . GLN A 1 71 ? -5.479 -2.010 3.532 1.00 81.62 71 GLN A O 1
ATOM 554 N N . ILE A 1 72 ? -4.452 -3.520 2.225 1.00 86.19 72 ILE A N 1
ATOM 555 C CA . ILE A 1 72 ? -5.340 -4.644 2.562 1.00 86.19 72 ILE A CA 1
ATOM 556 C C . ILE A 1 72 ? -5.204 -5.041 4.038 1.00 86.19 72 ILE A C 1
ATOM 558 O O . ILE A 1 72 ? -6.215 -5.279 4.700 1.00 86.19 72 ILE A O 1
ATOM 562 N N . TYR A 1 73 ? -3.984 -5.101 4.582 1.00 82.06 73 TYR A N 1
ATOM 563 C CA . TYR A 1 73 ? -3.759 -5.410 5.999 1.00 82.06 73 TYR A CA 1
ATOM 564 C C . TYR A 1 73 ? -4.451 -4.396 6.916 1.00 82.06 73 TYR A C 1
ATOM 566 O O . TYR A 1 73 ? -5.147 -4.771 7.863 1.00 82.06 73 TYR A O 1
ATOM 574 N N . VAL A 1 74 ? -4.303 -3.112 6.598 1.00 78.56 74 VAL A N 1
ATOM 575 C CA . VAL A 1 74 ? -4.944 -2.012 7.321 1.00 78.56 74 VAL A CA 1
ATOM 576 C C . VAL A 1 74 ? -6.462 -2.095 7.225 1.00 78.56 74 VAL A C 1
ATOM 578 O O . VAL A 1 74 ? -7.139 -2.043 8.252 1.00 78.56 74 VAL A O 1
ATOM 581 N N . LEU A 1 75 ? -7.000 -2.316 6.024 1.00 80.94 75 LEU A N 1
ATOM 582 C CA . LEU A 1 75 ? -8.436 -2.487 5.821 1.00 80.94 75 LEU A CA 1
ATOM 583 C C . LEU A 1 75 ? -8.983 -3.671 6.636 1.00 80.94 75 LEU A C 1
ATOM 585 O O . LEU A 1 75 ? -10.010 -3.547 7.301 1.00 80.94 75 LEU A O 1
ATOM 589 N N . ASN A 1 76 ? -8.274 -4.803 6.645 1.00 81.56 76 ASN A N 1
ATOM 590 C CA . ASN A 1 76 ? -8.660 -5.990 7.408 1.00 81.56 76 ASN A CA 1
ATOM 591 C C . ASN A 1 76 ? -8.627 -5.726 8.924 1.00 81.56 76 ASN A C 1
ATOM 593 O O . ASN A 1 76 ? -9.525 -6.159 9.644 1.00 81.56 76 ASN A O 1
ATOM 597 N N . ARG A 1 77 ? -7.640 -4.966 9.420 1.00 73.88 77 ARG A N 1
ATOM 598 C CA . ARG A 1 77 ? -7.591 -4.534 10.827 1.00 73.88 77 ARG A CA 1
ATOM 599 C C . ARG A 1 77 ? -8.773 -3.643 11.190 1.00 73.88 77 ARG A C 1
ATOM 601 O O . ARG A 1 77 ? -9.392 -3.914 12.210 1.00 73.88 77 ARG A O 1
ATOM 608 N N . ILE A 1 78 ? -9.121 -2.654 10.367 1.00 72.38 78 ILE A N 1
ATOM 609 C CA . ILE A 1 78 ? -10.264 -1.756 10.616 1.00 72.38 78 ILE A CA 1
ATOM 610 C C . ILE A 1 78 ? -11.576 -2.545 10.632 1.00 72.38 78 ILE A C 1
ATOM 612 O O . ILE A 1 78 ? -12.360 -2.426 11.572 1.00 72.38 78 ILE A O 1
ATOM 616 N N . VAL A 1 79 ? -11.794 -3.409 9.635 1.00 69.75 79 VAL A N 1
ATOM 617 C CA . VAL A 1 79 ? -12.996 -4.255 9.561 1.00 69.75 79 VAL A CA 1
ATOM 618 C C . VAL A 1 79 ? -13.083 -5.199 10.763 1.00 69.75 79 VAL A C 1
ATOM 620 O O . VAL A 1 79 ? -14.154 -5.331 11.351 1.00 69.75 79 VAL A O 1
ATOM 623 N N . LYS A 1 80 ? -11.968 -5.820 11.175 1.00 68.31 80 LYS A N 1
ATOM 624 C CA . LYS A 1 80 ? -11.928 -6.667 12.377 1.00 68.31 80 LYS A CA 1
ATOM 625 C C . LYS A 1 80 ? -12.162 -5.880 13.662 1.00 68.31 80 LYS A C 1
ATOM 627 O O . LYS A 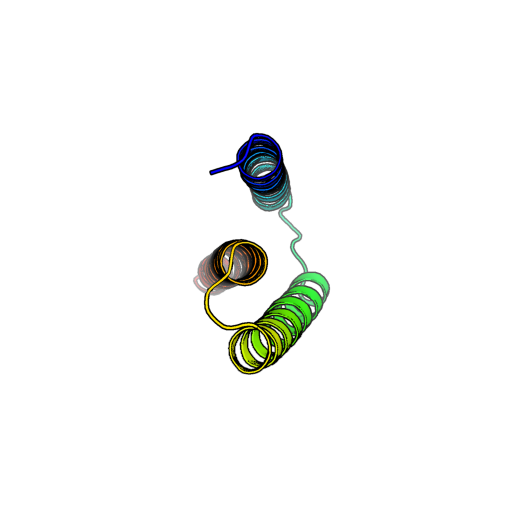1 80 ? -12.902 -6.371 14.503 1.00 68.31 80 LYS A O 1
ATOM 632 N N . ASN A 1 81 ? -11.598 -4.681 13.806 1.00 62.97 81 ASN A N 1
ATOM 633 C CA . ASN A 1 81 ? -11.828 -3.841 14.985 1.00 62.97 81 ASN A CA 1
ATOM 634 C C . ASN A 1 81 ? -13.311 -3.462 15.111 1.00 62.97 81 ASN A C 1
ATOM 636 O O . ASN A 1 81 ? -13.886 -3.559 16.189 1.00 62.97 81 ASN A O 1
ATOM 640 N N . LYS A 1 82 ? -13.962 -3.152 13.984 1.00 53.84 82 LYS A N 1
ATOM 641 C CA . LYS A 1 82 ? -15.408 -2.913 13.927 1.00 53.84 82 LYS A CA 1
ATOM 642 C C . LYS A 1 82 ? -16.220 -4.170 14.271 1.00 53.84 82 LYS A C 1
ATOM 644 O O . LYS A 1 82 ? -17.198 -4.089 15.002 1.00 53.84 82 LYS A O 1
ATOM 649 N N . MET A 1 83 ? -15.789 -5.346 13.806 1.00 44.22 83 MET A N 1
ATOM 650 C CA . MET A 1 83 ? -16.415 -6.637 14.141 1.00 44.22 83 MET A CA 1
ATOM 651 C C . MET A 1 83 ? -16.329 -6.995 15.633 1.00 44.22 83 MET A C 1
ATOM 653 O O . MET A 1 83 ? -17.193 -7.718 16.121 1.00 44.22 83 MET A O 1
ATOM 657 N N . ILE A 1 84 ? -15.306 -6.517 16.352 1.00 45.91 84 ILE A N 1
ATOM 658 C CA . ILE A 1 84 ? -15.195 -6.706 17.808 1.00 45.91 84 ILE A CA 1
ATOM 659 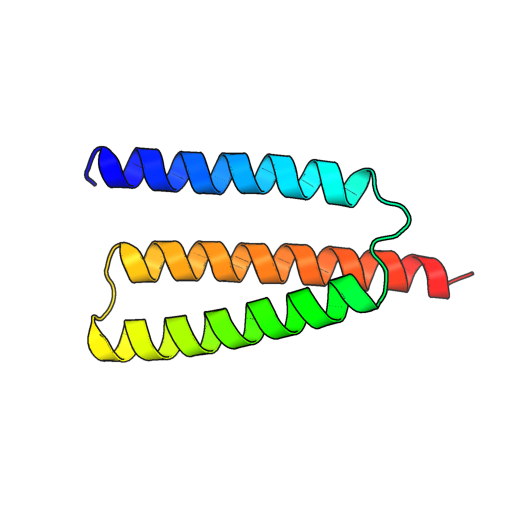C C . ILE A 1 84 ? -16.246 -5.850 18.535 1.00 45.91 84 ILE A C 1
ATOM 661 O O . ILE A 1 84 ? -16.803 -6.300 19.530 1.00 45.91 84 ILE A O 1
ATOM 665 N N . TRP A 1 85 ? -16.587 -4.674 17.998 1.00 36.53 85 TRP A N 1
ATOM 666 C CA . TRP A 1 85 ? -17.590 -3.765 18.567 1.00 36.53 85 TRP A CA 1
ATOM 667 C C . TRP A 1 85 ? -19.044 -4.227 18.356 1.00 36.53 85 TRP A C 1
ATOM 669 O O . TRP A 1 85 ? -19.896 -3.964 19.191 1.00 36.53 85 TRP A O 1
ATOM 679 N N . PHE A 1 86 ? -19.332 -4.974 17.285 1.00 42.47 86 PHE A N 1
ATOM 680 C CA . PHE A 1 86 ? -20.664 -5.555 17.027 1.00 42.47 86 PHE A CA 1
ATOM 681 C C . PHE A 1 86 ? -20.952 -6.859 17.799 1.00 42.47 86 PHE A C 1
ATOM 683 O O . PHE A 1 86 ? -22.005 -7.463 17.607 1.00 42.47 86 PHE A O 1
ATOM 690 N N . LYS A 1 87 ? -20.020 -7.329 18.640 1.00 36.81 87 LYS A N 1
ATOM 691 C CA . LYS A 1 87 ? -20.212 -8.509 19.503 1.00 36.81 87 LYS A CA 1
ATOM 692 C C . LYS A 1 87 ? -20.651 -8.173 20.938 1.00 36.81 87 LYS A C 1
ATOM 694 O O . LYS A 1 87 ? -20.681 -9.087 21.761 1.00 36.81 87 LYS A O 1
ATOM 699 N N . GLY A 1 88 ? -20.961 -6.908 21.227 1.00 37.41 88 GLY A N 1
ATOM 700 C CA . GLY A 1 88 ? -21.535 -6.454 22.498 1.00 37.41 88 GLY A CA 1
ATOM 701 C C . GLY A 1 88 ? -23.037 -6.270 22.400 1.00 37.41 88 GLY A C 1
ATOM 702 O O . GLY A 1 88 ? -23.454 -5.545 21.472 1.00 37.41 88 GLY A O 1
#